Protein AF-A0AB36HNL6-F1 (afdb_monomer)

Sequence (90 aa):
MTDYCLEMIESTGPIIVEGPFAANDVLCQLLATIRSQQTVLTTPDSSGTSFGAAMLSNGPFAEQQRQLDPVPTISVPGLQSYRHKWRGLI

Mean predicted aligned error: 4.17 Å

Radius of gyration: 15.54 Å; Cα contacts (8 Å, |Δi|>4): 97; chains: 1; bounding box: 41×22×43 Å

Nearest PDB structures (foldseek):
  3h6e-assembly1_A  TM=8.293E-01  e=1.215E-04  Novosphingobium aromaticivorans DSM 12444
  3h6e-assembly2_B  TM=8.473E-01  e=4.123E-04  Novosphingobium aromaticivorans DSM 12444
  6l8f-assembly1_A  TM=2.768E-01  e=8.856E-01  Staphylococcus aureus subsp. aureus NCTC 8325

Solvent-accessible surface area (backbone atoms only — not comparable to full-atom values): 5414 Å² total; per-residue (Å²): 106,72,71,55,58,41,56,76,67,65,67,72,66,69,42,77,38,57,37,81,63,40,75,34,60,68,63,48,18,51,48,19,43,75,36,70,92,34,56,32,29,28,23,89,62,67,53,61,68,60,50,53,54,43,32,73,74,68,36,85,79,68,68,73,86,74,69,70,46,76,48,61,66,59,94,58,92,61,49,68,60,50,52,53,55,56,57,75,76,111

Secondary structure (DSSP, 8-state):
-HHHHHHHTT--S-EEE-SGGGG-HHHHHHHHHHTTTS-EEE-S---HHHHHHHHHHH-TT-------EEPPP---TTHHHHHHHHHTT-

Foldseek 3Di:
DVVVVCVVVVHDEEAEDEDPCLPVLVVQQLSCQVPVRYWYWYFPDNCVVVVVVCCVVVNVPVDDPTDIHTRHHDDDPCSVVVVVVVVVVD

pLDDT: mean 91.96, std 8.77, range [58.94, 98.25]

Structure (mmCIF, N/CA/C/O backbone):
data_AF-A0AB36HNL6-F1
#
_entry.id   AF-A0AB36HNL6-F1
#
loop_
_atom_site.group_PDB
_atom_site.id
_atom_site.type_symbol
_atom_site.label_atom_id
_atom_site.label_alt_id
_atom_site.label_comp_id
_atom_site.label_asym_id
_atom_site.label_entity_id
_atom_site.label_seq_id
_atom_site.pdbx_PDB_ins_code
_atom_site.Cartn_x
_atom_site.Cartn_y
_atom_site.Cartn_z
_atom_site.occupancy
_atom_site.B_iso_or_equiv
_atom_site.auth_seq_id
_atom_site.auth_comp_id
_atom_site.auth_asym_id
_atom_site.auth_atom_id
_atom_site.pdbx_PDB_model_num
ATOM 1 N N . MET A 1 1 ? -11.944 5.044 2.281 1.00 90.88 1 MET A N 1
ATOM 2 C CA . MET A 1 1 ? -11.946 4.725 0.836 1.00 90.88 1 MET A CA 1
ATOM 3 C C . MET A 1 1 ? -10.883 3.696 0.463 1.00 90.88 1 MET A C 1
ATOM 5 O O . MET A 1 1 ? -11.282 2.611 0.086 1.00 90.88 1 MET A O 1
ATOM 9 N N . THR A 1 2 ? -9.576 3.955 0.621 1.00 96.12 2 THR A N 1
ATOM 10 C CA . THR A 1 2 ? -8.504 3.024 0.185 1.00 96.12 2 THR A CA 1
ATOM 11 C C . THR A 1 2 ? -8.665 1.595 0.708 1.00 96.12 2 THR A C 1
ATOM 13 O O . THR A 1 2 ? -8.673 0.657 -0.081 1.00 96.12 2 THR A O 1
ATOM 16 N N . ASP A 1 3 ? -8.889 1.425 2.016 1.00 96.56 3 ASP A N 1
ATOM 17 C CA . ASP A 1 3 ? -9.211 0.114 2.595 1.00 96.56 3 ASP A CA 1
ATOM 18 C C . ASP A 1 3 ? -10.445 -0.529 1.938 1.00 96.56 3 ASP A C 1
ATOM 20 O O . ASP A 1 3 ? -10.440 -1.711 1.651 1.00 96.56 3 ASP A O 1
ATOM 24 N N . TYR A 1 4 ? -11.508 0.216 1.657 1.00 97.12 4 TYR A N 1
ATOM 25 C CA . TYR A 1 4 ? -12.690 -0.366 1.019 1.00 97.12 4 TYR A CA 1
ATOM 26 C C . TYR A 1 4 ? -12.396 -0.846 -0.410 1.00 97.12 4 TYR A C 1
ATOM 28 O O . TYR A 1 4 ? -12.700 -1.984 -0.748 1.00 97.12 4 TYR A O 1
ATOM 36 N N . CYS A 1 5 ? -11.714 -0.034 -1.222 1.00 97.38 5 CYS A N 1
ATOM 37 C CA . CYS A 1 5 ? -11.325 -0.424 -2.580 1.00 97.38 5 CYS A CA 1
ATOM 38 C C . CYS A 1 5 ? -10.441 -1.681 -2.596 1.00 97.38 5 CYS A C 1
ATOM 40 O O . CYS A 1 5 ? -10.631 -2.546 -3.443 1.00 97.38 5 CYS A O 1
ATOM 42 N N . LEU A 1 6 ? -9.510 -1.805 -1.645 1.00 97.75 6 LEU A N 1
ATOM 43 C CA . LEU A 1 6 ? -8.651 -2.984 -1.5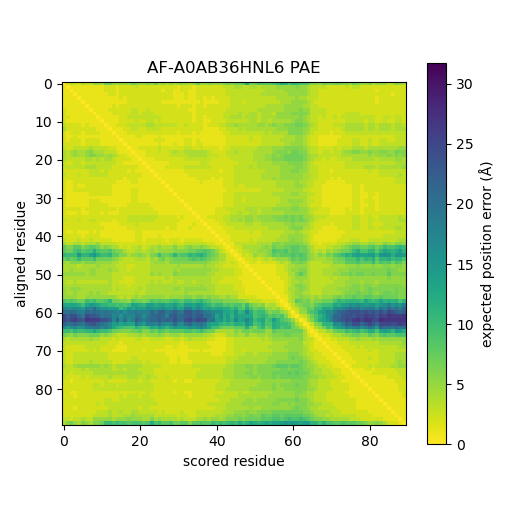24 1.00 97.75 6 LEU A CA 1
ATOM 44 C C . LEU A 1 6 ? -9.425 -4.241 -1.105 1.00 97.75 6 LEU A C 1
ATOM 46 O O . LEU A 1 6 ? -9.039 -5.342 -1.474 1.00 97.75 6 LEU A O 1
ATOM 50 N N . GLU A 1 7 ? -10.493 -4.111 -0.317 1.00 96.62 7 GLU A N 1
ATOM 51 C CA . GLU A 1 7 ? -11.366 -5.249 0.008 1.00 96.62 7 GLU A CA 1
ATOM 52 C C . GLU A 1 7 ? -12.206 -5.672 -1.194 1.00 96.62 7 GLU A C 1
ATOM 54 O O . GLU A 1 7 ? -12.319 -6.860 -1.456 1.00 96.62 7 GLU A O 1
ATOM 59 N N . MET A 1 8 ? -12.740 -4.707 -1.947 1.00 97.31 8 MET A N 1
ATOM 60 C CA . MET A 1 8 ? -13.563 -4.958 -3.136 1.00 97.31 8 MET A CA 1
ATOM 61 C C . MET A 1 8 ? -12.831 -5.745 -4.227 1.00 97.31 8 MET A C 1
ATOM 63 O O . MET A 1 8 ? -13.471 -6.451 -4.999 1.00 97.31 8 MET A O 1
ATOM 67 N N . ILE A 1 9 ? -11.504 -5.615 -4.305 1.00 97.94 9 ILE A N 1
ATOM 68 C CA . ILE A 1 9 ? -10.663 -6.396 -5.225 1.00 97.94 9 ILE A CA 1
ATOM 69 C C . ILE A 1 9 ? -10.053 -7.639 -4.568 1.00 97.94 9 ILE A C 1
ATOM 71 O O . ILE A 1 9 ? -9.144 -8.234 -5.138 1.00 97.94 9 ILE A O 1
ATOM 75 N N . GLU A 1 10 ? -10.487 -7.978 -3.350 1.00 97.62 10 GLU A N 1
ATOM 76 C CA . GLU A 1 10 ? -9.971 -9.102 -2.564 1.00 97.62 10 GLU A CA 1
ATOM 77 C C . GLU A 1 10 ? -8.435 -9.072 -2.450 1.00 97.62 10 GLU A C 1
ATOM 79 O O . GLU A 1 10 ? -7.751 -10.083 -2.592 1.00 97.62 10 GLU A O 1
ATOM 84 N N . SER A 1 11 ? -7.872 -7.877 -2.224 1.00 98.00 11 SER A N 1
ATOM 85 C CA . SER A 1 11 ? -6.423 -7.675 -2.169 1.00 98.00 11 SER A CA 1
ATOM 86 C C . SER A 1 11 ? -5.780 -8.576 -1.114 1.00 98.00 11 SER A C 1
ATOM 88 O O . SER A 1 11 ? -6.180 -8.580 0.051 1.00 98.00 11 SER A O 1
ATOM 90 N N . THR A 1 12 ? -4.730 -9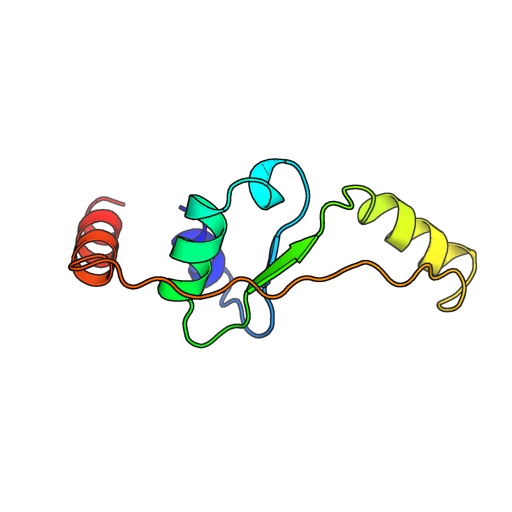.284 -1.529 1.00 96.44 12 THR A N 1
ATOM 91 C CA . THR A 1 12 ? -3.870 -10.106 -0.674 1.00 96.44 12 THR A CA 1
ATOM 92 C C . THR A 1 12 ? -2.401 -9.738 -0.901 1.00 96.44 12 THR A C 1
ATOM 94 O O . THR A 1 12 ? -2.060 -9.073 -1.880 1.00 96.44 12 THR A O 1
ATOM 97 N N . GLY A 1 13 ? -1.519 -10.152 0.013 1.00 96.88 13 GLY A N 1
ATOM 98 C CA . GLY A 1 13 ? -0.083 -9.877 -0.085 1.00 96.88 13 GLY A CA 1
ATOM 99 C C . GLY A 1 13 ? 0.303 -8.430 0.261 1.00 96.88 13 GLY A C 1
ATOM 100 O O . GLY A 1 13 ? -0.502 -7.706 0.853 1.00 96.88 13 GLY A O 1
ATOM 101 N N . PRO A 1 14 ? 1.544 -8.012 -0.042 1.00 97.25 14 PRO A N 1
ATOM 102 C CA . PRO A 1 14 ? 2.024 -6.667 0.263 1.00 97.25 14 PRO A CA 1
ATOM 103 C C . PRO A 1 14 ? 1.259 -5.574 -0.492 1.00 97.25 14 PRO A C 1
ATOM 105 O O . PRO A 1 14 ? 0.923 -5.730 -1.664 1.00 97.25 14 PRO A O 1
ATOM 108 N N . ILE A 1 15 ? 1.041 -4.438 0.167 1.00 97.69 15 ILE A N 1
ATOM 109 C CA . ILE A 1 15 ? 0.481 -3.223 -0.430 1.00 97.69 15 ILE A CA 1
ATOM 110 C C . ILE A 1 15 ? 1.621 -2.224 -0.591 1.00 97.69 15 ILE A C 1
ATOM 112 O O . ILE A 1 15 ? 2.197 -1.795 0.404 1.00 97.69 15 ILE A O 1
ATOM 116 N N . ILE A 1 16 ? 1.926 -1.829 -1.826 1.00 95.56 16 ILE A N 1
ATOM 117 C CA . ILE A 1 16 ? 2.920 -0.790 -2.113 1.00 95.56 16 ILE A CA 1
ATOM 118 C C . ILE A 1 16 ? 2.179 0.521 -2.381 1.00 95.56 16 ILE A C 1
ATOM 120 O O . ILE A 1 16 ? 1.350 0.599 -3.288 1.00 95.56 16 ILE A O 1
ATOM 124 N N . VAL A 1 17 ? 2.463 1.545 -1.580 1.00 95.31 17 VAL A N 1
ATOM 125 C CA . VAL A 1 17 ? 1.958 2.906 -1.773 1.00 95.31 17 VAL A CA 1
ATOM 126 C C . VAL A 1 17 ? 3.030 3.720 -2.492 1.00 95.31 17 VAL A C 1
ATOM 128 O O . VAL A 1 17 ? 4.124 3.930 -1.972 1.00 95.31 17 VAL A O 1
ATOM 131 N N . GLU A 1 18 ? 2.688 4.180 -3.692 1.00 91.88 18 GLU A N 1
ATOM 132 C CA . GLU A 1 18 ? 3.544 4.973 -4.577 1.00 91.88 18 GLU A CA 1
ATOM 133 C C . GLU A 1 18 ? 2.991 6.388 -4.785 1.00 91.88 18 GLU A C 1
ATOM 135 O O . GLU A 1 18 ? 1.802 6.666 -4.590 1.00 91.88 18 GLU A O 1
ATOM 140 N N . GLY A 1 19 ? 3.866 7.289 -5.234 1.00 88.69 19 GLY A N 1
ATOM 141 C CA . GLY A 1 19 ? 3.501 8.654 -5.602 1.00 88.69 19 GLY A CA 1
ATOM 142 C C . GLY A 1 19 ? 3.252 9.578 -4.400 1.00 88.69 19 GLY A C 1
ATOM 143 O O . GLY A 1 19 ? 3.666 9.280 -3.282 1.00 88.69 19 GLY A O 1
ATOM 144 N N . PRO A 1 20 ? 2.573 10.725 -4.598 1.00 89.00 20 PRO A N 1
ATOM 145 C CA . PRO A 1 20 ? 2.466 11.771 -3.575 1.00 89.00 20 PRO A CA 1
ATOM 146 C C . PRO A 1 20 ? 1.838 11.321 -2.247 1.00 89.00 20 PRO A C 1
ATOM 148 O O . PRO A 1 20 ? 2.149 11.879 -1.198 1.00 89.00 20 PRO A O 1
ATOM 151 N N . PHE A 1 21 ? 0.966 10.307 -2.270 1.00 90.50 21 PHE A N 1
ATOM 152 C CA . PHE A 1 21 ? 0.345 9.769 -1.057 1.00 90.50 21 PHE A CA 1
ATOM 153 C C . PHE A 1 21 ? 1.299 8.930 -0.201 1.00 90.50 21 PHE A C 1
ATOM 155 O O . PHE A 1 21 ? 1.047 8.801 0.995 1.00 90.50 21 PHE A O 1
ATOM 162 N N . ALA A 1 22 ? 2.395 8.415 -0.768 1.00 93.69 22 ALA A N 1
ATOM 163 C CA . ALA A 1 22 ? 3.419 7.690 -0.018 1.00 93.69 22 ALA A CA 1
ATOM 164 C C . ALA A 1 22 ? 4.127 8.581 1.019 1.00 93.69 22 ALA A C 1
ATOM 166 O O . ALA A 1 22 ? 4.622 8.077 2.018 1.00 93.69 22 ALA A O 1
ATOM 167 N N . ALA A 1 23 ? 4.116 9.905 0.814 1.00 93.25 23 ALA A N 1
ATOM 168 C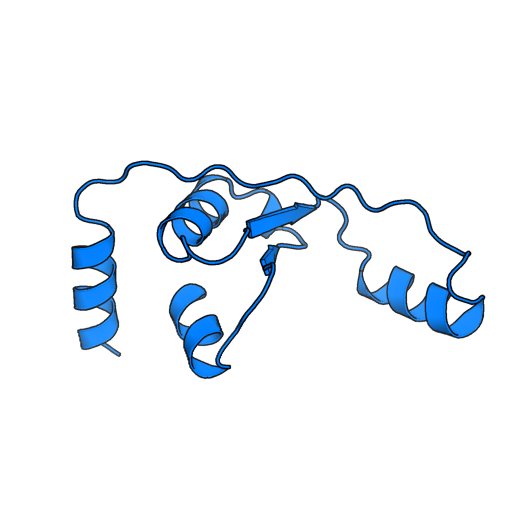 CA . ALA A 1 23 ? 4.635 10.894 1.761 1.00 93.25 23 ALA A CA 1
ATOM 169 C C . ALA A 1 23 ? 3.631 11.281 2.868 1.00 93.25 23 ALA A C 1
ATOM 171 O O . ALA A 1 23 ? 3.932 12.123 3.712 1.00 93.25 23 ALA A O 1
ATOM 172 N N . ASN A 1 24 ? 2.413 10.723 2.862 1.00 95.69 24 ASN A N 1
ATOM 173 C CA . ASN A 1 24 ? 1.433 10.945 3.921 1.00 95.69 24 ASN A CA 1
ATOM 174 C C . ASN A 1 24 ? 1.515 9.816 4.954 1.00 95.69 24 ASN A C 1
ATOM 176 O O . ASN A 1 24 ? 0.817 8.803 4.848 1.00 95.69 24 ASN A O 1
ATOM 180 N N . ASP A 1 25 ? 2.343 10.029 5.975 1.00 95.88 25 ASP A N 1
ATOM 181 C CA . ASP A 1 25 ? 2.581 9.057 7.044 1.00 95.88 25 ASP A CA 1
ATOM 182 C C . ASP A 1 25 ? 1.290 8.625 7.737 1.00 95.88 25 ASP A C 1
ATOM 184 O O . ASP A 1 25 ? 1.068 7.437 7.952 1.00 95.88 25 ASP A O 1
ATOM 188 N N . VAL A 1 26 ? 0.396 9.569 8.042 1.00 96.50 26 VAL A N 1
ATOM 189 C CA . VAL A 1 26 ? -0.862 9.273 8.743 1.00 96.50 26 VAL A CA 1
ATOM 190 C C . VAL A 1 26 ? -1.737 8.344 7.908 1.00 96.50 26 VAL A C 1
ATOM 192 O O . VAL A 1 26 ? -2.258 7.359 8.427 1.00 96.50 26 VAL A O 1
ATOM 195 N N . LEU A 1 27 ? -1.885 8.622 6.611 1.00 96.31 27 LEU A N 1
ATOM 196 C CA . LEU A 1 27 ? -2.648 7.765 5.705 1.00 96.31 27 LEU A CA 1
ATOM 197 C C . LEU A 1 27 ? -2.049 6.356 5.648 1.00 96.31 27 LEU A C 1
ATOM 199 O O . LEU A 1 27 ? -2.783 5.375 5.785 1.00 96.31 27 LEU A O 1
ATOM 203 N N . CYS A 1 28 ? -0.734 6.260 5.455 1.00 97.75 28 CYS A N 1
ATOM 204 C CA . CYS A 1 28 ? -0.041 4.986 5.304 1.00 97.75 28 CYS A CA 1
ATOM 205 C C . CYS A 1 28 ? -0.103 4.160 6.597 1.00 97.75 28 CYS A C 1
ATOM 207 O O . CYS A 1 28 ? -0.424 2.974 6.554 1.00 97.75 28 CYS A O 1
ATOM 209 N N . GLN A 1 29 ? 0.135 4.783 7.752 1.00 98.19 29 GLN A N 1
ATOM 210 C CA . GLN A 1 29 ? 0.098 4.122 9.057 1.00 98.19 29 GLN A CA 1
ATOM 211 C C . GLN A 1 29 ? -1.321 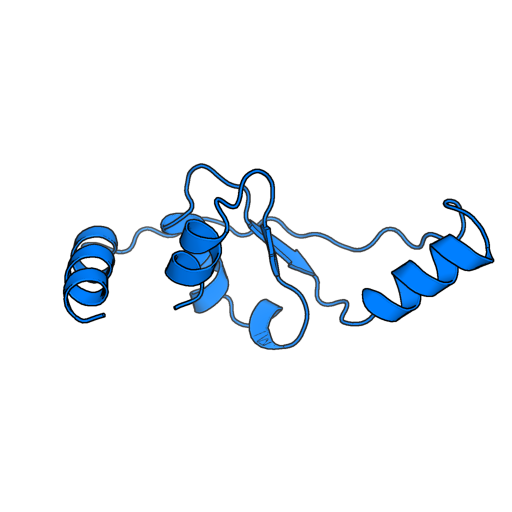3.681 9.432 1.00 98.19 29 GLN A C 1
ATOM 213 O O . GLN A 1 29 ? -1.510 2.568 9.918 1.00 98.19 29 GLN A O 1
ATOM 218 N N . LEU A 1 30 ? -2.346 4.501 9.159 1.00 98.00 30 LEU A N 1
ATOM 219 C CA . LEU A 1 30 ? -3.744 4.095 9.343 1.00 98.00 30 LEU A CA 1
ATOM 220 C C . LEU A 1 3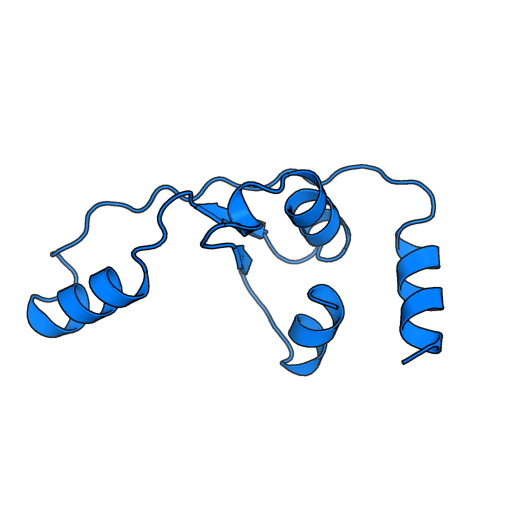0 ? -4.113 2.921 8.433 1.00 98.00 30 LEU A C 1
ATOM 222 O O . LEU A 1 30 ? -4.802 2.001 8.879 1.00 98.00 30 LEU A O 1
ATOM 226 N N . LEU A 1 31 ? -3.654 2.934 7.177 1.00 98.06 31 LEU A N 1
ATOM 227 C CA . LEU A 1 31 ? -3.857 1.822 6.254 1.00 98.06 31 LEU A CA 1
ATOM 228 C C . LEU A 1 31 ? -3.183 0.553 6.784 1.00 98.06 31 LEU A C 1
ATOM 230 O O . LEU A 1 31 ? -3.851 -0.475 6.844 1.00 98.06 31 LEU A O 1
ATOM 234 N N . ALA A 1 32 ? -1.929 0.637 7.240 1.00 98.12 32 ALA A N 1
ATOM 235 C CA . ALA A 1 32 ? -1.198 -0.473 7.853 1.00 98.12 32 ALA A CA 1
ATOM 236 C C . ALA A 1 32 ? -1.917 -1.030 9.092 1.00 98.12 32 ALA A C 1
ATOM 238 O O . ALA A 1 32 ? -2.048 -2.242 9.243 1.00 98.12 32 ALA A O 1
ATOM 239 N N . THR A 1 33 ? -2.460 -0.163 9.953 1.00 97.94 33 THR A N 1
ATOM 240 C CA . THR A 1 33 ? -3.229 -0.593 11.131 1.00 97.94 33 THR A CA 1
ATOM 241 C C . THR A 1 33 ? -4.543 -1.279 10.746 1.00 97.94 33 THR A C 1
ATOM 243 O O . THR A 1 33 ? -4.920 -2.280 11.356 1.00 97.94 33 THR A O 1
ATOM 246 N N . ILE A 1 34 ? -5.272 -0.759 9.752 1.00 97.19 34 I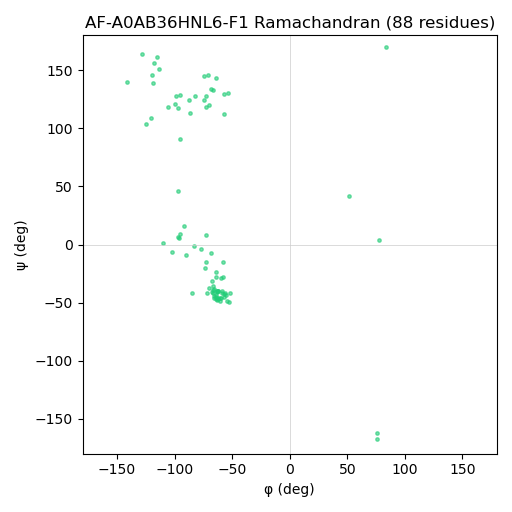LE A N 1
ATOM 247 C CA . ILE A 1 34 ? -6.534 -1.366 9.299 1.00 97.19 34 ILE A CA 1
ATOM 248 C C . ILE A 1 34 ? -6.275 -2.695 8.579 1.00 97.19 34 ILE A C 1
ATOM 250 O O . ILE A 1 34 ? -7.043 -3.643 8.746 1.00 97.19 34 ILE A O 1
ATOM 254 N N . ARG A 1 35 ? -5.188 -2.770 7.808 1.00 96.94 35 ARG A N 1
ATOM 255 C CA . ARG A 1 35 ? -4.757 -3.922 7.012 1.00 96.94 35 ARG A CA 1
ATOM 256 C C . ARG A 1 35 ? -3.712 -4.753 7.747 1.00 96.94 35 ARG A C 1
ATOM 258 O O . ARG A 1 35 ? -2.738 -5.174 7.146 1.00 96.94 35 ARG A O 1
ATOM 265 N N . SER A 1 36 ? -3.934 -5.044 9.027 1.00 95.44 36 SER A N 1
ATOM 266 C CA . SER A 1 36 ? -2.948 -5.710 9.896 1.00 95.44 36 SER A CA 1
ATOM 267 C C . SER A 1 36 ? -2.460 -7.088 9.418 1.00 95.44 36 SER A C 1
ATOM 269 O O . SER A 1 36 ? -1.454 -7.581 9.919 1.00 95.44 36 SER A O 1
ATOM 271 N N . GLN A 1 37 ? -3.155 -7.717 8.465 1.00 95.50 37 GLN A N 1
ATOM 272 C CA . GLN A 1 37 ? -2.754 -8.985 7.839 1.00 95.50 37 GLN A CA 1
ATOM 273 C C . GLN A 1 37 ? -1.882 -8.812 6.581 1.00 95.50 37 GLN A C 1
ATOM 275 O O . GLN A 1 37 ? -1.368 -9.797 6.059 1.00 95.50 37 GLN A O 1
ATOM 280 N N . GLN A 1 38 ? -1.723 -7.588 6.075 1.00 97.69 38 GLN A N 1
ATOM 281 C CA . GLN A 1 38 ? -0.919 -7.257 4.899 1.00 97.69 38 GLN A CA 1
ATOM 282 C C . GLN A 1 38 ? 0.208 -6.299 5.296 1.00 97.69 38 GLN A C 1
ATOM 284 O O . GLN A 1 38 ? 0.007 -5.349 6.050 1.00 97.69 38 GLN A O 1
ATOM 289 N N . THR A 1 39 ? 1.405 -6.509 4.754 1.00 97.81 39 THR A N 1
ATOM 290 C CA . THR A 1 39 ? 2.499 -5.545 4.906 1.00 97.81 39 THR A CA 1
ATOM 291 C C . THR A 1 39 ? 2.233 -4.340 4.012 1.00 97.81 39 THR A C 1
ATOM 293 O O . THR A 1 39 ? 2.076 -4.501 2.803 1.00 97.81 39 THR A O 1
ATOM 296 N N . VAL A 1 40 ? 2.210 -3.139 4.588 1.00 98.25 40 VAL A N 1
ATOM 297 C CA . VAL A 1 40 ? 2.182 -1.891 3.818 1.00 98.25 40 VAL A CA 1
ATOM 298 C C . VAL A 1 40 ? 3.612 -1.385 3.669 1.00 98.25 40 VAL A C 1
ATOM 300 O O . VAL A 1 40 ? 4.346 -1.286 4.651 1.00 98.25 40 VAL A O 1
ATOM 303 N N . LEU A 1 41 ? 3.996 -1.093 2.434 1.00 97.38 41 LEU A N 1
ATOM 304 C CA . LEU A 1 41 ? 5.291 -0.560 2.037 1.00 97.38 41 LEU A CA 1
ATOM 305 C C . LEU A 1 41 ? 5.074 0.795 1.362 1.00 97.38 41 LEU A C 1
ATOM 307 O O . LEU A 1 41 ? 4.082 0.979 0.655 1.00 97.38 41 LEU A O 1
ATOM 311 N N . THR A 1 42 ? 6.003 1.723 1.533 1.00 96.19 42 THR A N 1
ATOM 312 C CA . THR A 1 42 ? 6.044 2.983 0.786 1.00 96.19 42 THR A CA 1
ATOM 313 C C . THR A 1 42 ? 7.312 3.065 -0.041 1.00 96.19 42 THR A C 1
ATOM 315 O O . THR A 1 42 ? 8.322 2.429 0.256 1.00 96.19 42 THR A O 1
ATOM 318 N N . THR A 1 43 ? 7.257 3.864 -1.097 1.00 91.38 43 THR A N 1
ATOM 319 C CA . THR A 1 43 ? 8.446 4.275 -1.836 1.00 91.38 43 THR A CA 1
ATOM 320 C C . THR A 1 43 ? 8.305 5.736 -2.255 1.00 91.38 43 THR A C 1
ATOM 322 O O . THR A 1 43 ? 7.209 6.156 -2.646 1.00 91.38 43 THR A O 1
ATOM 325 N N . PRO A 1 44 ? 9.381 6.538 -2.175 1.00 85.06 44 PRO A N 1
ATOM 326 C CA . PRO A 1 44 ? 9.381 7.888 -2.731 1.00 85.06 44 PRO A CA 1
ATOM 327 C C . PRO A 1 44 ? 9.425 7.874 -4.269 1.00 85.06 44 PRO A C 1
ATOM 329 O O . PRO A 1 44 ? 9.143 8.894 -4.903 1.00 85.06 44 PRO A O 1
ATOM 332 N N . ASP A 1 45 ? 9.758 6.731 -4.879 1.00 83.88 45 ASP A N 1
ATOM 333 C CA . ASP A 1 45 ? 9.879 6.595 -6.323 1.00 83.88 45 ASP A CA 1
ATOM 334 C C . ASP A 1 45 ? 8.497 6.603 -6.986 1.00 83.88 45 ASP A C 1
ATOM 336 O O . ASP A 1 45 ? 7.669 5.718 -6.785 1.00 83.88 45 ASP A O 1
ATOM 340 N N . SER A 1 46 ? 8.253 7.589 -7.849 1.00 82.38 46 SER A N 1
ATOM 341 C CA . SER A 1 46 ? 7.019 7.687 -8.652 1.00 82.38 46 SER A CA 1
ATOM 342 C C . SER A 1 46 ? 7.174 7.139 -10.077 1.00 82.38 46 SER A C 1
ATOM 344 O O . SER A 1 46 ? 6.265 7.242 -10.899 1.00 82.38 46 SER A O 1
ATOM 346 N N . SER A 1 47 ? 8.320 6.525 -10.376 1.00 86.31 47 SER A N 1
ATOM 347 C CA . SER A 1 47 ? 8.697 6.071 -11.721 1.00 86.31 47 SER A CA 1
ATOM 348 C C . SER A 1 47 ? 8.287 4.624 -12.026 1.00 86.31 47 SER A C 1
ATOM 350 O O . SER A 1 47 ? 8.805 4.044 -12.980 1.00 86.31 47 SER A O 1
ATOM 352 N N . GLY A 1 48 ? 7.378 4.021 -11.246 1.00 86.12 48 GLY A N 1
ATOM 353 C CA . GLY A 1 48 ? 6.998 2.603 -11.358 1.00 86.12 48 GLY A CA 1
ATOM 354 C C . GLY A 1 48 ? 6.610 2.174 -12.778 1.00 86.12 48 GLY A C 1
ATOM 355 O O . GLY A 1 48 ? 7.074 1.144 -13.268 1.00 86.12 48 GLY A O 1
ATOM 356 N N . THR A 1 49 ? 5.850 3.009 -13.492 1.00 89.38 49 THR A N 1
ATOM 357 C CA . THR A 1 49 ? 5.456 2.751 -14.888 1.00 89.38 49 THR A CA 1
ATOM 358 C C . THR A 1 49 ? 6.655 2.714 -15.838 1.00 89.38 49 THR A C 1
ATOM 360 O O . THR A 1 49 ? 6.783 1.788 -16.639 1.00 89.38 49 THR A O 1
ATOM 363 N N . SER A 1 50 ? 7.555 3.697 -15.743 1.00 89.31 50 SER A N 1
ATOM 364 C CA . SER A 1 50 ? 8.758 3.765 -16.583 1.00 89.31 50 SER A CA 1
ATOM 365 C C . SER A 1 50 ? 9.716 2.612 -16.282 1.00 89.31 50 SER A C 1
ATOM 367 O O . SER A 1 50 ? 10.281 2.034 -17.208 1.00 89.31 50 SER A O 1
ATOM 369 N N . PHE A 1 51 ? 9.848 2.225 -15.007 1.00 85.88 51 PHE A N 1
ATOM 370 C CA . PHE A 1 51 ? 10.602 1.037 -14.606 1.00 85.88 51 PHE A CA 1
ATOM 371 C C . PHE A 1 51 ? 10.014 -0.239 -15.214 1.00 85.88 51 PHE A C 1
ATOM 373 O O . PHE A 1 51 ? 10.751 -1.030 -15.797 1.00 85.88 51 PHE A O 1
ATOM 380 N N . GLY A 1 52 ? 8.690 -0.415 -15.159 1.00 87.19 52 GLY A N 1
ATOM 381 C CA . GLY A 1 52 ? 8.014 -1.546 -15.797 1.00 87.19 52 GLY A CA 1
ATOM 382 C C . GLY A 1 52 ? 8.290 -1.629 -17.302 1.00 87.19 52 GLY A C 1
ATOM 383 O O . GLY A 1 52 ? 8.641 -2.693 -17.811 1.00 87.19 52 GLY A O 1
ATOM 384 N N . ALA A 1 53 ? 8.208 -0.500 -18.011 1.00 90.56 53 ALA A N 1
ATOM 385 C CA . ALA A 1 53 ? 8.513 -0.436 -19.442 1.00 90.56 53 ALA A CA 1
ATOM 386 C C . ALA A 1 53 ? 9.985 -0.771 -19.750 1.00 90.56 53 ALA A C 1
ATOM 388 O O . ALA A 1 53 ? 10.271 -1.486 -20.717 1.00 90.56 53 ALA A O 1
ATOM 389 N N . ALA A 1 54 ? 10.916 -0.298 -18.916 1.00 88.12 54 ALA A N 1
ATOM 390 C CA . ALA A 1 54 ? 12.334 -0.619 -19.037 1.00 88.12 54 ALA A CA 1
ATOM 391 C C . ALA A 1 54 ? 12.602 -2.117 -18.818 1.00 88.12 54 ALA A C 1
ATOM 393 O O . ALA A 1 54 ? 13.325 -2.711 -19.614 1.00 88.12 54 ALA A O 1
ATOM 394 N N . MET A 1 55 ? 11.975 -2.749 -17.818 1.00 87.44 55 MET A N 1
ATOM 395 C CA . MET A 1 55 ? 12.106 -4.195 -17.576 1.00 87.44 55 MET A CA 1
ATOM 396 C C . MET A 1 55 ? 11.587 -5.036 -18.746 1.00 87.44 55 MET A C 1
ATOM 398 O O . MET A 1 55 ? 12.205 -6.033 -19.113 1.00 87.44 55 MET A O 1
ATOM 402 N N . LEU A 1 56 ? 10.474 -4.628 -19.363 1.00 89.38 56 LEU A N 1
ATOM 403 C CA . LEU A 1 56 ? 9.934 -5.308 -20.544 1.00 89.38 56 LEU A CA 1
ATOM 404 C C . LEU A 1 56 ? 10.858 -5.182 -21.764 1.00 89.38 56 LEU A C 1
ATOM 406 O O . LEU A 1 56 ? 10.960 -6.121 -22.548 1.00 89.38 56 LEU A O 1
ATOM 410 N N . SER A 1 57 ? 11.525 -4.035 -21.921 1.00 91.44 57 SER A N 1
ATOM 411 C CA . SER A 1 57 ? 12.355 -3.737 -23.098 1.00 91.44 57 SER A CA 1
ATOM 412 C C . SER A 1 57 ? 13.778 -4.290 -22.980 1.00 91.44 57 SER A C 1
ATOM 414 O O . SER A 1 57 ? 14.322 -4.822 -23.944 1.00 91.44 57 SER A O 1
ATOM 416 N N . ASN A 1 58 ? 14.378 -4.170 -21.793 1.00 86.44 58 ASN A N 1
ATOM 417 C CA . ASN A 1 58 ? 15.799 -4.430 -21.547 1.00 86.44 58 ASN A CA 1
ATOM 418 C C . ASN A 1 58 ? 16.036 -5.695 -20.701 1.00 86.44 58 ASN A C 1
ATOM 420 O O . ASN A 1 58 ? 17.180 -6.030 -20.393 1.00 86.44 58 ASN A O 1
ATOM 424 N N . GLY A 1 59 ? 14.966 -6.404 -20.330 1.00 78.00 59 GLY A N 1
ATOM 425 C CA . GLY A 1 59 ? 15.010 -7.574 -19.462 1.00 78.00 59 GLY A CA 1
ATOM 426 C C . GLY A 1 59 ? 15.025 -7.229 -17.965 1.00 78.00 59 GLY A C 1
ATOM 427 O O . GLY A 1 59 ? 15.209 -6.072 -17.576 1.00 78.00 59 GLY A O 1
ATOM 428 N N . PRO A 1 60 ? 14.860 -8.243 -17.095 1.00 69.75 60 PRO A N 1
ATOM 429 C CA . PRO A 1 60 ? 14.659 -8.065 -15.652 1.00 69.75 60 PRO A CA 1
ATOM 430 C C . PRO A 1 60 ? 15.888 -7.518 -14.906 1.00 69.75 60 PRO A C 1
ATOM 432 O O . PRO A 1 60 ? 15.798 -7.202 -13.730 1.00 69.75 60 PRO A O 1
ATOM 435 N N . PHE A 1 61 ? 17.040 -7.396 -15.571 1.00 65.19 61 PHE A N 1
ATOM 436 C CA . PHE A 1 61 ? 18.297 -6.937 -14.971 1.00 65.19 61 PHE A CA 1
ATOM 437 C C . PHE A 1 61 ? 18.574 -5.443 -15.175 1.00 65.19 61 PHE A C 1
ATOM 439 O O . PHE A 1 61 ? 19.634 -4.963 -14.784 1.00 65.19 61 PHE A O 1
ATOM 446 N N . ALA A 1 62 ? 17.637 -4.690 -15.754 1.00 58.94 62 ALA A N 1
ATOM 447 C CA . ALA A 1 62 ? 17.738 -3.232 -15.837 1.00 58.94 62 ALA A CA 1
ATOM 448 C C . ALA A 1 62 ? 17.510 -2.521 -14.478 1.00 58.94 62 ALA A C 1
ATOM 450 O O . ALA A 1 62 ? 17.385 -1.299 -14.441 1.00 58.94 62 ALA A O 1
ATOM 451 N N . GLU A 1 63 ? 17.414 -3.263 -13.370 1.00 59.66 63 GLU A N 1
ATOM 452 C CA . GLU A 1 63 ? 16.960 -2.751 -12.078 1.00 59.66 63 GLU A CA 1
ATOM 453 C C . GLU A 1 63 ? 17.972 -1.846 -11.362 1.00 59.66 63 GLU A C 1
ATOM 455 O O . GLU A 1 63 ? 19.095 -2.229 -11.036 1.00 59.66 63 GLU A O 1
ATOM 460 N N . GLN A 1 64 ? 17.484 -0.667 -10.980 1.00 63.16 64 GLN A N 1
ATOM 461 C CA . GLN A 1 64 ? 17.821 -0.053 -9.702 1.00 63.16 64 GLN A CA 1
ATOM 462 C C . GLN A 1 64 ? 16.905 -0.694 -8.647 1.00 63.16 64 GLN A C 1
ATOM 464 O O . GLN A 1 64 ? 15.689 -0.722 -8.842 1.00 63.16 64 GLN A O 1
ATOM 469 N N . GLN A 1 65 ? 17.461 -1.212 -7.545 1.00 68.62 65 GLN A N 1
ATOM 470 C CA . GLN A 1 65 ? 16.650 -1.660 -6.407 1.00 68.62 65 GLN A CA 1
ATOM 471 C C . GLN A 1 65 ? 15.796 -0.485 -5.926 1.00 68.62 65 GLN A C 1
ATOM 473 O O . GLN A 1 65 ? 16.333 0.499 -5.416 1.00 68.62 65 GLN A O 1
ATOM 478 N N . ARG A 1 66 ? 14.474 -0.578 -6.106 1.00 80.69 66 ARG A N 1
ATOM 479 C CA . ARG A 1 66 ? 13.556 0.424 -5.562 1.00 80.69 66 ARG A CA 1
ATOM 480 C C . ARG A 1 66 ? 13.584 0.348 -4.048 1.00 80.69 66 ARG A C 1
ATOM 482 O O . ARG A 1 66 ? 13.485 -0.739 -3.475 1.00 80.69 66 ARG A O 1
ATOM 489 N N . GLN A 1 67 ? 13.697 1.505 -3.411 1.00 86.81 67 GLN A N 1
ATOM 490 C CA . GLN A 1 67 ? 13.590 1.583 -1.965 1.00 86.81 67 GLN A CA 1
ATOM 491 C C . GLN A 1 67 ? 12.136 1.316 -1.576 1.00 86.81 67 GLN A C 1
ATOM 493 O O . GLN A 1 67 ? 11.237 2.033 -2.016 1.00 86.81 67 GLN A O 1
ATOM 498 N N . LEU A 1 68 ? 11.915 0.269 -0.783 1.00 92.62 68 LEU A N 1
ATOM 499 C CA . LEU A 1 68 ? 10.619 -0.086 -0.215 1.00 92.62 68 LEU A CA 1
ATOM 500 C C . LEU A 1 68 ? 10.744 -0.074 1.304 1.00 92.62 68 LEU A C 1
ATOM 502 O O . LEU A 1 68 ? 11.372 -0.961 1.885 1.00 92.62 68 LEU A O 1
ATOM 506 N N . ASP A 1 69 ? 10.131 0.919 1.933 1.00 95.50 69 ASP A N 1
ATOM 507 C CA . ASP A 1 69 ? 10.188 1.097 3.376 1.00 95.50 69 ASP A CA 1
ATOM 508 C C . ASP A 1 69 ? 8.915 0.534 4.024 1.00 95.50 69 ASP A C 1
ATOM 510 O O . ASP A 1 69 ? 7.804 0.877 3.609 1.00 95.50 69 ASP A O 1
ATOM 514 N N . PRO A 1 70 ? 9.025 -0.348 5.032 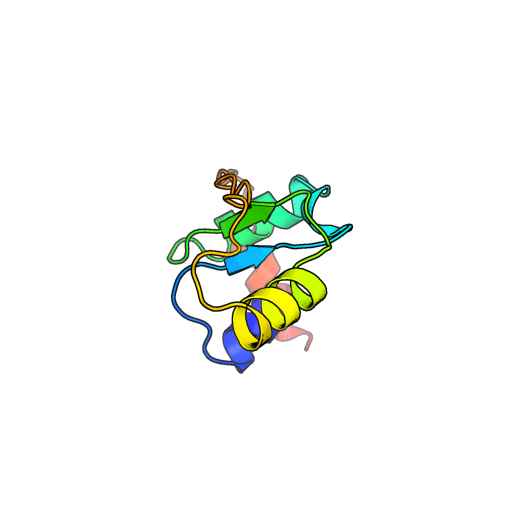1.00 97.00 70 PRO A N 1
ATOM 515 C CA . PRO A 1 70 ? 7.861 -0.851 5.740 1.00 97.00 70 PRO A CA 1
ATOM 516 C C . PRO A 1 70 ? 7.211 0.247 6.574 1.00 97.00 70 PRO A C 1
ATOM 518 O O . PRO A 1 70 ? 7.866 0.958 7.337 1.00 97.00 70 PRO A O 1
ATOM 521 N N . VAL A 1 71 ? 5.889 0.341 6.473 1.00 98.00 71 VAL A N 1
ATOM 522 C CA . VAL A 1 71 ? 5.106 1.313 7.227 1.00 98.00 71 VAL A CA 1
ATOM 523 C C . VAL A 1 71 ? 4.733 0.725 8.590 1.00 98.00 71 VAL A C 1
ATOM 525 O O . VAL A 1 71 ? 4.109 -0.340 8.646 1.00 98.00 71 VAL A O 1
ATOM 528 N N . PRO A 1 72 ? 5.066 1.398 9.705 1.00 97.31 72 PRO A N 1
ATOM 529 C CA . PRO A 1 72 ? 4.697 0.916 11.026 1.00 97.31 72 PRO A CA 1
ATOM 530 C C . PRO A 1 72 ? 3.190 1.054 11.262 1.00 97.31 72 PRO A C 1
ATOM 532 O O . PRO A 1 72 ? 2.550 2.020 10.846 1.00 97.31 72 PRO A O 1
ATOM 535 N N . THR A 1 73 ? 2.616 0.110 12.002 1.00 97.19 73 THR A N 1
ATOM 536 C CA . THR A 1 73 ? 1.257 0.260 12.529 1.00 97.19 73 THR A CA 1
ATOM 537 C C . THR A 1 73 ? 1.248 1.238 13.697 1.00 97.19 73 THR A C 1
ATOM 539 O O . THR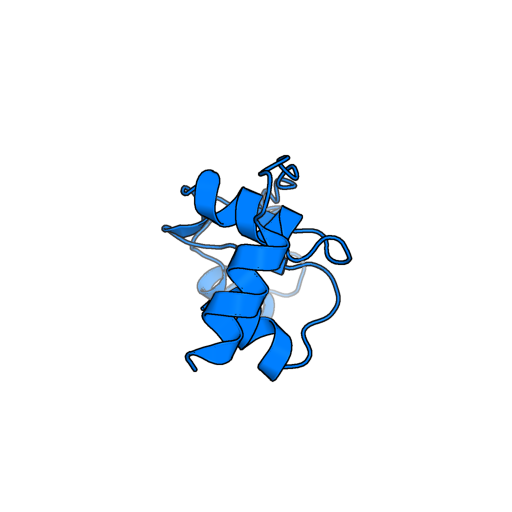 A 1 73 ? 2.150 1.215 14.537 1.00 97.19 73 THR A O 1
ATOM 542 N N . ILE A 1 74 ? 0.176 2.011 13.821 1.00 97.25 74 ILE A N 1
ATOM 543 C CA . ILE A 1 74 ? -0.076 2.889 14.968 1.00 97.25 74 ILE A CA 1
ATOM 544 C C . ILE A 1 74 ? -1.292 2.436 15.773 1.00 97.25 74 ILE A C 1
ATOM 546 O O . ILE A 1 74 ? -2.243 1.866 15.233 1.00 97.25 74 ILE A O 1
ATOM 550 N N . SER A 1 75 ? -1.281 2.730 17.075 1.00 96.06 75 SER A N 1
ATOM 551 C CA . SER A 1 75 ? -2.440 2.527 17.944 1.00 96.06 75 SER A CA 1
ATOM 552 C C . SER A 1 75 ? -3.346 3.752 17.894 1.00 96.06 75 SER A C 1
ATOM 554 O O . SER A 1 75 ? -2.973 4.832 18.349 1.00 96.06 75 SER A O 1
ATOM 556 N N . VAL A 1 76 ? -4.548 3.579 17.345 1.00 96.50 76 VAL A N 1
ATOM 557 C CA . VAL A 1 76 ? -5.583 4.617 17.304 1.00 96.50 76 VAL A CA 1
ATOM 558 C C . VAL A 1 76 ? -6.850 4.047 17.940 1.00 96.50 76 VAL A C 1
ATOM 560 O O . VAL A 1 76 ? -7.545 3.235 17.314 1.00 96.50 76 VAL A O 1
ATOM 563 N N . PRO A 1 77 ? -7.164 4.431 19.191 1.00 97.12 77 PRO A N 1
ATOM 564 C CA . PRO A 1 77 ? -8.365 3.969 19.871 1.00 97.12 77 PRO A CA 1
ATOM 565 C C . PRO A 1 77 ? -9.624 4.228 19.037 1.00 97.12 77 PRO A C 1
ATOM 567 O O . PRO A 1 77 ? -9.842 5.324 18.528 1.00 97.12 77 PRO A O 1
ATOM 570 N N . GLY A 1 78 ? -10.462 3.202 18.882 1.00 97.12 78 GLY A N 1
ATOM 571 C CA . GLY A 1 78 ? -11.722 3.307 18.142 1.00 97.12 78 GLY A CA 1
ATOM 572 C C . GLY A 1 78 ? -11.600 3.291 16.614 1.00 97.12 78 GLY A C 1
ATOM 573 O O . GLY A 1 78 ? -12.631 3.390 15.951 1.00 97.12 78 GLY A O 1
ATOM 574 N N . LEU A 1 79 ? -10.405 3.108 16.036 1.00 96.75 79 LEU A N 1
ATOM 575 C CA . LEU A 1 79 ? -10.218 3.093 14.578 1.00 96.75 79 LEU A CA 1
ATOM 576 C C . LEU A 1 79 ? -11.074 2.031 13.873 1.00 96.75 79 LEU A C 1
ATOM 578 O O . LEU A 1 79 ? -11.706 2.322 12.860 1.00 96.75 79 LEU A O 1
ATOM 582 N N . GLN A 1 80 ? -11.156 0.819 14.427 1.00 95.56 80 GLN A N 1
ATOM 583 C CA . GLN A 1 80 ? -11.997 -0.241 13.857 1.00 95.56 80 GLN A CA 1
ATOM 584 C C . GLN A 1 80 ? -13.491 0.093 13.957 1.00 95.56 80 GLN A C 1
ATOM 586 O O . GLN A 1 80 ? -14.238 -0.108 13.000 1.00 95.56 80 GLN A O 1
ATOM 591 N N . SER A 1 81 ? -13.928 0.685 15.071 1.00 97.31 81 SER A N 1
ATOM 592 C CA . SER A 1 81 ? -15.307 1.158 15.227 1.00 97.31 81 SER A CA 1
ATOM 593 C C . SER A 1 81 ? -15.633 2.272 14.232 1.00 97.31 81 SER A C 1
ATOM 595 O O . SER A 1 81 ? -16.719 2.285 13.657 1.00 97.31 81 SER A O 1
ATOM 597 N N . TYR A 1 82 ? -14.694 3.194 14.000 1.00 96.81 82 TYR A N 1
ATOM 598 C CA . TYR A 1 82 ? -14.825 4.235 12.984 1.00 96.81 82 TYR A CA 1
ATOM 599 C C . TYR A 1 82 ? -14.921 3.631 11.581 1.00 96.81 82 TYR A C 1
ATOM 601 O O . TYR A 1 82 ? -15.845 3.966 10.843 1.00 96.81 82 TYR A O 1
ATOM 609 N N . ARG A 1 83 ? -14.033 2.687 11.238 1.00 95.81 83 ARG A N 1
ATOM 610 C CA . ARG A 1 83 ? -14.064 1.953 9.965 1.00 95.81 83 ARG A CA 1
ATOM 611 C C . ARG A 1 83 ? -15.422 1.296 9.737 1.00 95.81 83 ARG A C 1
ATOM 613 O O . ARG A 1 83 ? -15.991 1.455 8.664 1.00 95.81 83 ARG A O 1
ATOM 620 N N . HIS A 1 84 ? -15.953 0.591 10.735 1.00 96.19 84 HIS A N 1
ATOM 621 C CA . HIS A 1 84 ? -17.248 -0.077 10.628 1.00 96.19 84 HIS A CA 1
ATOM 622 C C . HIS A 1 84 ? -18.403 0.919 10.449 1.00 96.19 84 HIS A C 1
ATOM 624 O O . HIS A 1 84 ? -19.228 0.741 9.559 1.00 96.19 84 HIS A O 1
ATOM 630 N N . LYS A 1 85 ? -18.428 2.010 11.228 1.00 97.56 85 LYS A N 1
ATOM 631 C CA . LYS A 1 85 ? -19.433 3.076 11.075 1.00 97.56 85 LYS A CA 1
ATOM 632 C C . LYS A 1 85 ? -19.381 3.712 9.691 1.00 97.56 85 LYS A C 1
ATOM 634 O O . LYS A 1 85 ? -20.420 3.877 9.071 1.00 97.56 85 LYS A O 1
ATOM 639 N N . TRP A 1 86 ? -18.185 4.044 9.208 1.00 96.75 86 TRP A N 1
ATOM 640 C CA . TRP A 1 86 ? -18.001 4.628 7.881 1.00 96.75 86 TRP A CA 1
ATOM 641 C C . TRP A 1 86 ? -18.470 3.674 6.776 1.00 96.75 86 TRP A C 1
ATOM 643 O O . TRP A 1 86 ? -19.143 4.109 5.850 1.00 96.75 86 TRP A O 1
ATOM 653 N N . ARG A 1 87 ? -18.193 2.369 6.913 1.00 94.88 87 ARG A N 1
ATOM 654 C CA . ARG A 1 87 ? -18.682 1.332 5.990 1.00 94.88 87 ARG A CA 1
ATOM 655 C C . ARG A 1 87 ? -20.199 1.180 5.973 1.00 94.88 87 ARG A C 1
ATOM 657 O O . ARG A 1 87 ? -20.726 0.774 4.956 1.00 94.88 87 ARG A O 1
ATOM 664 N N . GLY A 1 88 ? -20.889 1.493 7.067 1.00 96.31 88 GLY A N 1
ATOM 665 C CA . GLY A 1 88 ? -22.354 1.487 7.106 1.00 96.31 88 GLY A CA 1
ATOM 666 C C . GLY A 1 88 ? -23.013 2.704 6.445 1.00 96.31 88 GLY A C 1
ATOM 667 O O . GLY A 1 88 ? -24.237 2.770 6.415 1.00 96.31 88 GLY A O 1
ATOM 668 N N . LEU A 1 89 ? -22.229 3.683 5.977 1.00 95.81 89 LEU A N 1
ATOM 669 C CA . LEU A 1 89 ? -22.718 4.887 5.288 1.00 95.81 89 LEU A CA 1
ATOM 670 C C . LEU A 1 89 ? -22.536 4.831 3.764 1.00 95.81 89 LEU A C 1
ATOM 672 O O . LEU A 1 89 ? -22.975 5.755 3.078 1.00 95.81 89 LEU A O 1
ATOM 676 N N . ILE A 1 90 ? -21.852 3.802 3.261 1.00 89.94 90 ILE A N 1
ATOM 677 C CA . ILE A 1 90 ? -21.616 3.547 1.835 1.00 89.94 90 ILE A CA 1
ATOM 678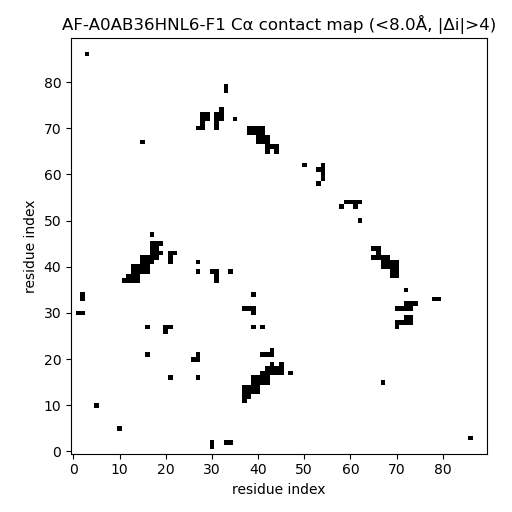 C C . ILE A 1 90 ? -22.330 2.267 1.415 1.00 89.94 90 ILE A C 1
ATOM 680 O O . ILE A 1 90 ? -22.651 2.179 0.212 1.00 89.94 90 ILE A O 1
#